Protein AF-A0A7K1TMC7-F1 (afdb_monomer_lite)

Sequence (128 aa):
MLSYFTDSDILDVPALGQYPAVVGMIIAIVVFVTTLIPAVRPQRPAYPASVLVALATALAHLAGVWLAALIGGAGVTAATAAAMQLMLGGSTVVIGLAALVAAWIGIALRRTRAQKPQWPWEDRAGDE

Structure (mmCIF, N/CA/C/O backbone):
data_AF-A0A7K1TMC7-F1
#
_entry.id   AF-A0A7K1TMC7-F1
#
loop_
_atom_site.group_PDB
_atom_site.id
_atom_site.type_symbol
_atom_site.label_atom_id
_atom_site.label_alt_id
_atom_site.label_comp_id
_atom_site.label_asym_id
_atom_site.label_entity_id
_atom_site.label_seq_id
_atom_site.pdbx_PDB_ins_code
_atom_site.Cartn_x
_atom_site.Cartn_y
_atom_site.Cartn_z
_atom_site.occupancy
_atom_site.B_iso_or_equiv
_atom_site.auth_seq_id
_atom_site.auth_comp_id
_atom_site.auth_asym_id
_atom_site.auth_atom_id
_atom_site.pdbx_PDB_model_num
ATOM 1 N N . MET A 1 1 ? 1.472 -24.772 -17.135 1.00 43.09 1 MET A N 1
ATOM 2 C CA . MET A 1 1 ? 1.616 -25.049 -18.584 1.00 43.09 1 MET A CA 1
ATOM 3 C C . MET A 1 1 ? 0.882 -24.062 -19.500 1.00 43.09 1 MET A C 1
ATOM 5 O O . MET A 1 1 ? 1.176 -24.058 -20.682 1.00 43.09 1 MET A O 1
ATOM 9 N N . LEU A 1 2 ? 0.029 -23.160 -18.993 1.00 50.47 2 LEU A N 1
ATOM 10 C CA . LEU A 1 2 ? -0.556 -22.071 -19.803 1.00 50.47 2 LEU A CA 1
ATOM 11 C C . LEU A 1 2 ? 0.395 -20.881 -20.062 1.00 50.47 2 LEU A C 1
ATOM 13 O O . LEU A 1 2 ? 0.133 -20.084 -20.947 1.00 50.47 2 LEU A O 1
ATOM 17 N N . SER A 1 3 ? 1.521 -20.795 -19.346 1.00 54.78 3 SER A N 1
ATOM 18 C CA . SER A 1 3 ? 2.545 -19.748 -19.527 1.00 54.78 3 SER A CA 1
ATOM 19 C C . SER A 1 3 ? 3.494 -19.986 -20.713 1.00 54.78 3 SER A C 1
ATOM 21 O O . SER A 1 3 ? 4.332 -19.138 -20.968 1.00 54.78 3 SER A O 1
ATOM 23 N N . TYR A 1 4 ? 3.425 -21.140 -21.391 1.00 51.69 4 TYR A N 1
ATOM 24 C CA . TYR A 1 4 ? 4.366 -21.492 -22.472 1.00 51.69 4 TYR A CA 1
ATOM 25 C C . TYR A 1 4 ? 3.784 -21.275 -23.879 1.00 51.69 4 TYR A C 1
ATOM 27 O O . TYR A 1 4 ? 4.524 -21.142 -24.841 1.00 51.69 4 TYR A O 1
ATOM 35 N N . PHE A 1 5 ? 2.455 -21.256 -24.008 1.00 47.88 5 PHE A N 1
ATOM 36 C CA . PHE A 1 5 ? 1.767 -21.038 -25.291 1.00 47.88 5 PHE A CA 1
ATOM 37 C C . PHE A 1 5 ? 1.295 -19.598 -25.481 1.00 47.88 5 PHE A C 1
ATOM 39 O O . PHE A 1 5 ? 1.016 -19.174 -26.598 1.00 47.88 5 PHE A O 1
ATOM 46 N N . THR A 1 6 ? 1.211 -18.860 -24.382 1.00 47.97 6 THR A N 1
ATOM 47 C CA . THR A 1 6 ? 0.919 -17.440 -24.370 1.00 47.97 6 THR A CA 1
ATOM 48 C C . THR A 1 6 ? 2.252 -16.755 -24.145 1.00 47.97 6 THR A C 1
ATOM 50 O O . THR A 1 6 ? 2.650 -16.548 -23.003 1.00 47.97 6 THR A O 1
ATOM 53 N N . ASP A 1 7 ? 2.954 -16.452 -25.233 1.00 45.50 7 ASP A N 1
ATOM 54 C CA . ASP A 1 7 ? 4.185 -15.646 -25.270 1.00 45.50 7 ASP A CA 1
ATOM 55 C C . ASP A 1 7 ? 3.876 -14.172 -24.916 1.00 45.50 7 ASP A C 1
ATOM 57 O O . ASP A 1 7 ? 4.326 -13.225 -25.547 1.00 45.50 7 ASP A O 1
ATOM 61 N N . SER A 1 8 ? 2.977 -13.972 -23.952 1.00 47.75 8 SER A N 1
ATOM 62 C CA . SER A 1 8 ? 2.618 -12.682 -23.394 1.00 47.75 8 SER A CA 1
ATOM 63 C C . SER A 1 8 ? 3.396 -12.567 -22.107 1.00 47.75 8 SER A C 1
ATOM 65 O O . SER A 1 8 ? 2.938 -12.952 -21.026 1.00 47.75 8 SER A O 1
ATOM 67 N N . ASP A 1 9 ? 4.610 -12.058 -22.259 1.00 45.62 9 ASP A N 1
ATOM 68 C CA . ASP A 1 9 ? 5.327 -11.472 -21.152 1.00 45.62 9 ASP A CA 1
ATOM 69 C C . ASP A 1 9 ? 4.378 -10.459 -20.501 1.00 45.62 9 ASP A C 1
ATOM 71 O O . ASP A 1 9 ? 3.834 -9.566 -21.152 1.00 45.62 9 ASP A O 1
ATOM 75 N N . ILE A 1 10 ? 4.135 -10.592 -19.197 1.00 52.31 10 ILE A N 1
ATOM 76 C CA . ILE A 1 10 ? 3.285 -9.641 -18.457 1.00 52.31 10 ILE A CA 1
ATOM 77 C C . ILE A 1 10 ? 3.904 -8.221 -18.450 1.00 52.31 10 ILE A C 1
ATOM 79 O O . ILE A 1 10 ? 3.289 -7.265 -17.978 1.00 52.31 10 ILE A O 1
ATOM 83 N N . LEU A 1 11 ? 5.119 -8.103 -18.997 1.00 44.00 11 LEU A N 1
ATOM 84 C CA . LEU A 1 11 ? 5.889 -6.902 -19.265 1.00 44.00 11 LEU A CA 1
ATOM 85 C C . LEU A 1 11 ? 6.297 -6.876 -20.747 1.00 44.00 11 LEU A C 1
ATOM 87 O O . LEU A 1 11 ? 7.466 -7.056 -21.075 1.00 44.00 11 LEU A O 1
ATOM 91 N N . ASP A 1 12 ? 5.353 -6.610 -21.647 1.00 45.50 12 ASP A N 1
ATOM 92 C CA . ASP A 1 12 ? 5.621 -6.423 -23.084 1.00 45.50 12 ASP A CA 1
ATOM 93 C C . ASP A 1 12 ? 6.253 -5.028 -23.348 1.00 45.50 12 ASP A C 1
ATOM 95 O O . ASP A 1 12 ? 5.788 -4.213 -24.146 1.00 45.50 12 ASP A O 1
ATOM 99 N N . VAL A 1 13 ? 7.287 -4.692 -22.564 1.00 51.47 13 VAL A N 1
ATOM 100 C CA . VAL A 1 13 ? 8.147 -3.509 -22.702 1.00 51.47 13 VAL A CA 1
ATOM 101 C C . VAL A 1 13 ? 9.601 -4.011 -22.709 1.00 51.47 13 VAL A C 1
ATOM 103 O O . VAL A 1 13 ? 10.154 -4.267 -21.635 1.00 51.47 13 VAL A O 1
ATOM 106 N N . PRO A 1 14 ? 10.241 -4.137 -23.891 1.00 49.66 14 PRO A N 1
ATOM 107 C CA . PRO A 1 14 ? 11.544 -4.791 -24.109 1.00 49.66 14 PRO A CA 1
ATOM 108 C C . PRO A 1 14 ? 12.795 -4.195 -23.422 1.00 49.66 14 PRO A C 1
ATOM 110 O O . PRO A 1 14 ? 13.895 -4.346 -23.946 1.00 49.66 14 PRO A O 1
ATOM 113 N N . ALA A 1 15 ? 12.692 -3.495 -22.287 1.00 50.12 15 ALA A N 1
ATOM 114 C CA . ALA A 1 15 ? 13.817 -2.713 -21.756 1.00 50.12 15 ALA A CA 1
ATOM 115 C C . ALA A 1 15 ? 14.038 -2.738 -20.231 1.00 50.12 15 ALA A C 1
ATOM 117 O O . ALA A 1 15 ? 14.987 -2.106 -19.776 1.00 50.12 15 ALA A O 1
ATOM 118 N N . LEU A 1 16 ? 13.215 -3.419 -19.418 1.00 48.78 16 LEU A N 1
ATOM 119 C CA . LEU A 1 16 ? 13.208 -3.158 -17.960 1.00 48.78 16 LEU A CA 1
ATOM 120 C C . LEU A 1 16 ? 13.377 -4.361 -17.018 1.00 48.78 16 LEU A C 1
ATOM 122 O O . LEU A 1 16 ? 13.741 -4.161 -15.858 1.00 48.78 16 LEU A O 1
ATOM 126 N N . GLY A 1 17 ? 13.186 -5.598 -17.482 1.00 63.00 17 GLY A N 1
ATOM 127 C CA . GLY A 1 17 ? 13.332 -6.796 -16.643 1.00 63.00 17 GLY A CA 1
ATOM 128 C C . GLY A 1 17 ? 12.427 -6.818 -15.394 1.00 63.00 17 GLY A C 1
ATOM 129 O O . GLY A 1 17 ? 11.534 -5.993 -15.216 1.00 63.00 17 GLY A 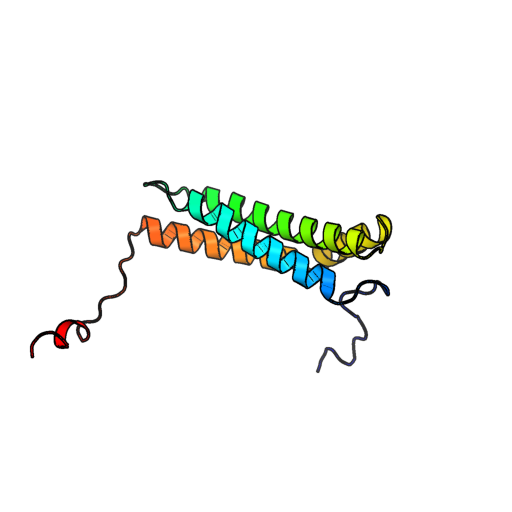O 1
ATOM 130 N N . GLN A 1 18 ? 12.663 -7.776 -14.492 1.00 69.56 18 GLN A N 1
ATOM 131 C CA . GLN A 1 18 ? 11.868 -7.985 -13.267 1.00 69.56 18 GLN A CA 1
ATOM 132 C C . GLN A 1 18 ? 12.147 -6.940 -12.161 1.00 69.56 18 GLN A C 1
ATOM 134 O O . GLN A 1 18 ? 11.425 -6.858 -11.165 1.00 69.56 18 GLN A O 1
ATOM 139 N N . TYR A 1 19 ? 13.199 -6.131 -12.320 1.00 77.81 19 TYR A N 1
ATOM 140 C CA . TYR A 1 19 ? 13.731 -5.253 -11.276 1.00 77.81 19 TYR A CA 1
ATOM 141 C C . TYR A 1 19 ? 12.732 -4.191 -10.769 1.00 77.81 19 TYR A C 1
ATOM 143 O O . TYR A 1 19 ? 12.545 -4.104 -9.550 1.00 77.81 19 TYR A O 1
ATOM 151 N N . PRO A 1 20 ? 12.018 -3.432 -11.629 1.00 77.38 20 PRO A N 1
ATOM 152 C CA . PRO A 1 20 ? 11.077 -2.413 -11.162 1.00 77.38 20 PRO A CA 1
ATOM 153 C C . PRO A 1 20 ? 9.930 -2.992 -10.334 1.00 77.38 20 PRO A C 1
ATOM 155 O O . PRO A 1 20 ? 9.504 -2.380 -9.356 1.00 77.38 20 PRO A O 1
ATOM 158 N N . ALA A 1 21 ? 9.465 -4.195 -10.684 1.00 77.06 21 ALA A N 1
ATOM 159 C CA . ALA A 1 21 ? 8.405 -4.882 -9.955 1.00 77.06 21 ALA A CA 1
ATOM 160 C C . ALA A 1 21 ? 8.847 -5.266 -8.532 1.00 77.06 21 ALA A C 1
ATOM 162 O O . ALA A 1 21 ? 8.106 -5.050 -7.573 1.00 77.06 21 ALA A O 1
ATOM 163 N N . VAL A 1 22 ? 10.074 -5.778 -8.373 1.00 84.00 22 VAL A N 1
ATOM 164 C CA . VAL A 1 22 ? 10.631 -6.126 -7.054 1.00 84.00 22 VAL A CA 1
ATOM 165 C C . VAL A 1 22 ? 10.776 -4.882 -6.178 1.00 84.00 22 VAL A C 1
ATOM 167 O O . VAL A 1 22 ? 10.359 -4.893 -5.019 1.00 84.00 22 VAL A O 1
ATOM 170 N N . VAL A 1 23 ? 11.314 -3.793 -6.732 1.00 87.00 23 VAL A N 1
ATOM 171 C CA . VAL A 1 23 ? 11.471 -2.526 -6.002 1.00 87.00 23 VAL A CA 1
ATOM 172 C C . VAL A 1 23 ? 10.111 -1.961 -5.587 1.00 87.00 23 VAL A C 1
ATOM 174 O O . VAL A 1 23 ? 9.930 -1.594 -4.425 1.00 87.00 23 VAL A O 1
ATOM 177 N N . GLY A 1 24 ? 9.129 -1.966 -6.493 1.00 84.50 24 GLY A N 1
ATOM 178 C CA . GLY A 1 24 ? 7.756 -1.564 -6.192 1.00 84.50 24 GLY A CA 1
ATOM 179 C C . GLY A 1 24 ? 7.129 -2.376 -5.060 1.00 84.50 24 GLY A C 1
ATOM 180 O O . GLY A 1 24 ? 6.514 -1.803 -4.160 1.00 84.50 24 GLY A O 1
ATOM 181 N N . MET A 1 25 ? 7.334 -3.696 -5.047 1.00 87.12 25 MET A N 1
ATOM 182 C CA . MET A 1 25 ? 6.834 -4.575 -3.987 1.00 87.12 25 MET A CA 1
ATOM 183 C C . MET A 1 25 ? 7.480 -4.271 -2.629 1.00 87.12 25 MET A C 1
ATOM 185 O O . MET A 1 25 ? 6.777 -4.162 -1.625 1.00 87.12 25 MET A O 1
ATOM 189 N N . ILE A 1 26 ? 8.802 -4.083 -2.579 1.00 92.88 26 ILE A N 1
ATOM 190 C CA . ILE A 1 26 ? 9.511 -3.733 -1.336 1.00 92.88 26 ILE A CA 1
ATOM 191 C C . ILE A 1 26 ? 8.975 -2.411 -0.772 1.00 92.88 26 ILE A C 1
ATOM 193 O O . ILE A 1 26 ? 8.661 -2.324 0.417 1.00 92.88 26 ILE A O 1
ATOM 197 N N . ILE A 1 27 ? 8.811 -1.400 -1.629 1.00 91.69 27 ILE A N 1
ATOM 198 C CA . ILE A 1 27 ? 8.260 -0.097 -1.241 1.00 91.69 27 ILE A CA 1
ATOM 199 C C . ILE A 1 27 ? 6.830 -0.251 -0.707 1.00 91.69 27 ILE A C 1
ATOM 201 O O . ILE A 1 27 ? 6.504 0.304 0.345 1.00 91.69 27 ILE A O 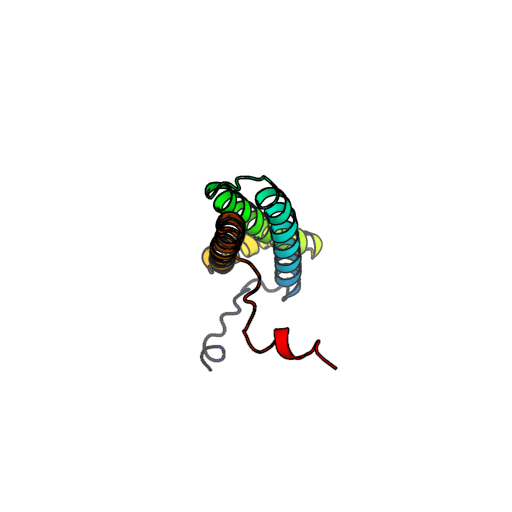1
ATOM 205 N N . ALA A 1 28 ? 5.992 -1.048 -1.374 1.00 89.62 28 ALA A N 1
ATOM 206 C CA . ALA A 1 28 ? 4.625 -1.315 -0.939 1.00 89.62 28 ALA A CA 1
ATOM 207 C C . ALA A 1 28 ? 4.576 -1.958 0.457 1.00 89.62 28 ALA A C 1
ATOM 209 O O . ALA A 1 28 ? 3.788 -1.526 1.300 1.00 89.62 28 ALA A O 1
ATOM 210 N N . ILE A 1 29 ? 5.447 -2.936 0.733 1.00 92.25 29 ILE A N 1
ATOM 211 C CA . ILE A 1 29 ? 5.549 -3.599 2.043 1.00 92.25 29 ILE A CA 1
ATOM 212 C C . ILE A 1 29 ? 5.939 -2.594 3.130 1.00 92.25 29 ILE A C 1
ATOM 214 O O . ILE A 1 29 ? 5.302 -2.539 4.183 1.00 92.25 29 ILE A O 1
ATOM 218 N N . VAL A 1 30 ? 6.960 -1.771 2.879 1.00 95.50 30 VAL A N 1
ATOM 219 C CA . VAL A 1 30 ? 7.418 -0.764 3.846 1.00 95.50 30 VAL A CA 1
ATOM 220 C C . VAL A 1 30 ? 6.306 0.239 4.151 1.00 95.50 30 VAL A C 1
ATOM 222 O O . VAL A 1 30 ? 6.040 0.529 5.320 1.00 95.50 30 VAL A O 1
ATOM 225 N N . VAL A 1 31 ? 5.606 0.734 3.127 1.00 94.44 31 VAL A N 1
ATOM 226 C CA . VAL A 1 31 ? 4.479 1.661 3.310 1.00 94.44 31 VAL A CA 1
ATOM 227 C C . VAL A 1 31 ? 3.313 0.990 4.034 1.00 94.44 31 VAL A C 1
ATOM 229 O O . VAL A 1 31 ? 2.737 1.589 4.940 1.00 94.44 31 VAL A O 1
ATOM 232 N N . PHE A 1 32 ? 2.993 -0.266 3.721 1.00 91.31 32 PHE A N 1
ATOM 233 C CA . PHE A 1 32 ? 1.966 -1.023 4.439 1.00 91.31 32 PHE A CA 1
ATOM 234 C C . PHE A 1 32 ? 2.272 -1.115 5.939 1.00 91.31 32 PHE A C 1
ATOM 236 O O . PHE A 1 32 ? 1.439 -0.758 6.769 1.00 91.31 32 PHE A O 1
ATOM 243 N N . VAL A 1 33 ? 3.486 -1.532 6.305 1.00 93.69 33 VAL A N 1
ATOM 244 C CA . VAL A 1 33 ? 3.889 -1.674 7.712 1.00 93.69 33 VAL A CA 1
ATOM 245 C C . VAL A 1 33 ? 3.868 -0.322 8.427 1.00 93.69 33 VAL A C 1
ATOM 247 O O . VAL A 1 33 ? 3.278 -0.189 9.501 1.00 93.69 33 VAL A O 1
ATOM 250 N N . THR A 1 34 ? 4.479 0.701 7.829 1.00 93.69 34 THR A N 1
ATOM 251 C CA . THR A 1 34 ? 4.595 2.034 8.442 1.00 93.69 34 THR A CA 1
ATOM 252 C C . THR A 1 34 ? 3.257 2.753 8.592 1.00 93.69 34 THR A C 1
ATOM 254 O O . THR A 1 34 ? 3.103 3.524 9.537 1.00 93.69 34 THR A O 1
ATOM 257 N N . THR A 1 35 ? 2.275 2.482 7.729 1.00 89.94 35 THR A N 1
ATOM 258 C CA . THR A 1 35 ? 0.916 3.040 7.843 1.00 89.94 35 THR A CA 1
ATOM 259 C C . THR A 1 35 ? 0.017 2.215 8.763 1.00 89.94 35 THR A C 1
ATOM 261 O O . THR A 1 35 ? -0.785 2.783 9.509 1.00 89.94 35 THR A O 1
ATOM 264 N N . LEU A 1 36 ? 0.176 0.888 8.791 1.00 89.94 36 LEU A N 1
ATOM 265 C CA . LEU A 1 36 ? -0.618 0.014 9.650 1.00 89.94 36 LEU A CA 1
ATOM 266 C C . LEU A 1 36 ? -0.275 0.198 11.131 1.00 89.94 36 LEU A C 1
ATOM 268 O O . LEU A 1 36 ? -1.189 0.300 11.946 1.00 89.94 36 LEU A O 1
ATOM 272 N N . ILE A 1 37 ? 1.014 0.284 11.488 1.00 89.81 37 ILE A N 1
ATOM 273 C CA . ILE A 1 37 ? 1.474 0.453 12.879 1.00 89.81 37 ILE A CA 1
ATOM 274 C C . ILE A 1 37 ? 0.732 1.592 13.609 1.00 89.81 37 ILE A C 1
ATOM 276 O O . ILE A 1 37 ? 0.151 1.332 14.664 1.00 89.81 37 ILE A O 1
ATOM 280 N N . PRO A 1 38 ? 0.710 2.843 13.110 1.00 89.56 38 PRO A N 1
ATOM 281 C CA . PRO A 1 38 ? -0.023 3.923 13.759 1.00 89.56 38 PRO A CA 1
ATOM 282 C C . PRO A 1 38 ? -1.542 3.736 13.675 1.00 89.56 38 PRO A C 1
ATOM 284 O O . PRO A 1 38 ? -2.224 4.102 14.626 1.00 89.56 38 PRO A O 1
ATOM 287 N N . ALA A 1 39 ? -2.088 3.120 12.619 1.00 86.06 39 ALA A N 1
ATOM 288 C CA . ALA A 1 39 ? -3.524 2.837 12.523 1.00 86.06 39 ALA A CA 1
ATOM 289 C C . ALA A 1 39 ? -4.005 1.870 13.622 1.00 86.06 39 ALA A C 1
ATOM 291 O O . ALA A 1 39 ? -5.115 2.004 14.145 1.00 86.06 39 ALA A O 1
ATOM 292 N N . VAL A 1 40 ? -3.143 0.935 14.031 1.00 89.06 40 VAL A N 1
ATOM 293 C CA . VAL A 1 40 ? -3.397 -0.032 15.104 1.00 89.06 40 VAL A CA 1
ATOM 294 C C . VAL A 1 40 ? -2.723 0.350 16.424 1.00 89.06 40 VAL A C 1
ATOM 296 O O . VAL A 1 40 ? -2.501 -0.529 17.240 1.00 89.06 40 VAL A O 1
ATOM 299 N N . ARG A 1 41 ? -2.415 1.624 16.704 1.00 87.19 41 ARG A N 1
ATOM 300 C CA . ARG A 1 41 ? -1.931 2.092 18.031 1.00 87.19 41 ARG A CA 1
ATOM 301 C C . ARG A 1 41 ? -2.976 2.791 18.929 1.00 87.19 41 ARG A C 1
ATOM 303 O O . ARG A 1 41 ? -2.875 2.642 20.147 1.00 87.19 41 ARG A O 1
ATOM 310 N N . PRO A 1 42 ? -4.019 3.479 18.430 1.00 84.94 42 PRO A N 1
ATOM 311 C CA . PRO A 1 42 ? -5.039 4.123 19.273 1.00 84.94 42 PRO A CA 1
ATOM 312 C C . PRO A 1 42 ? -5.909 3.137 20.061 1.00 84.94 42 PRO A C 1
ATOM 314 O O . PRO A 1 42 ? -6.245 2.085 19.540 1.00 84.94 42 PRO A O 1
ATOM 317 N N . GLN A 1 43 ? -6.364 3.462 21.275 1.00 73.75 43 GLN A N 1
ATOM 318 C CA . GLN A 1 43 ? -7.197 2.545 22.089 1.00 73.75 43 GLN A CA 1
ATOM 319 C C . GLN A 1 43 ? -8.492 2.075 21.391 1.00 73.75 43 GLN A C 1
ATOM 321 O O . GLN A 1 43 ? -9.009 1.001 21.695 1.00 73.75 43 GLN A O 1
ATOM 326 N N . ARG A 1 44 ? -9.009 2.867 20.444 1.00 72.75 44 ARG A N 1
ATOM 327 C CA . ARG A 1 44 ? -10.153 2.531 19.589 1.00 72.75 44 ARG A CA 1
ATOM 328 C C . ARG A 1 44 ? -9.745 2.679 18.118 1.00 72.75 44 ARG A C 1
ATOM 330 O O . ARG A 1 44 ? -9.949 3.751 17.553 1.00 72.75 44 ARG A O 1
ATOM 337 N N . PRO A 1 45 ? -9.132 1.654 17.502 1.00 77.38 45 PRO A N 1
ATOM 338 C CA . PRO A 1 45 ? -8.759 1.722 16.094 1.00 77.38 45 PRO A CA 1
ATOM 339 C C . PRO A 1 45 ? -10.021 1.779 15.219 1.00 77.38 45 PRO A C 1
ATOM 341 O O . PRO A 1 45 ? -11.003 1.075 15.471 1.00 77.38 45 PRO A O 1
ATOM 344 N N . ALA A 1 46 ? -10.009 2.657 14.217 1.00 83.50 46 ALA A N 1
ATOM 345 C CA . ALA A 1 46 ? -11.153 2.909 13.349 1.00 83.50 46 ALA A CA 1
ATOM 346 C C . ALA A 1 46 ? -11.078 2.019 12.100 1.00 83.50 46 ALA A C 1
ATOM 348 O O . ALA A 1 46 ? -10.075 2.044 11.392 1.00 83.50 46 ALA A O 1
ATOM 349 N N . TYR A 1 47 ? -12.143 1.272 11.784 1.00 81.19 47 TYR A N 1
ATOM 350 C CA . TYR A 1 47 ? -12.197 0.444 10.568 1.00 81.19 47 TYR A CA 1
ATOM 351 C C . TYR A 1 47 ? -11.907 1.200 9.259 1.00 81.19 47 TYR A C 1
ATOM 353 O O . TYR A 1 47 ? -11.200 0.632 8.425 1.00 81.19 47 TYR A O 1
ATOM 361 N N . PRO A 1 48 ? -12.337 2.467 9.074 1.00 88.19 48 PRO A N 1
ATOM 362 C CA . PRO A 1 48 ? -11.997 3.235 7.876 1.00 88.19 48 PRO A CA 1
ATOM 363 C C . PRO A 1 48 ? -10.488 3.413 7.653 1.00 88.19 48 PRO A C 1
ATOM 365 O O . PRO A 1 48 ? -10.064 3.614 6.520 1.00 88.19 48 PRO A O 1
ATOM 368 N N . ALA A 1 49 ? -9.657 3.284 8.695 1.00 85.38 49 ALA A N 1
ATOM 369 C CA . ALA A 1 49 ? -8.205 3.368 8.552 1.00 85.38 49 ALA A CA 1
ATOM 370 C C . ALA A 1 49 ? -7.629 2.245 7.667 1.00 85.38 49 ALA A C 1
ATOM 372 O O . ALA A 1 49 ? -6.605 2.455 7.027 1.00 85.38 49 ALA A O 1
ATOM 373 N N . SER A 1 50 ? -8.301 1.089 7.567 1.00 85.81 50 SER A N 1
ATOM 374 C CA . SER A 1 50 ? -7.897 0.010 6.649 1.00 85.81 50 SER A CA 1
ATOM 375 C C . SER A 1 50 ? -7.930 0.443 5.179 1.00 85.81 50 SER A C 1
ATOM 377 O O . SER A 1 50 ? -7.049 0.060 4.414 1.00 85.81 50 SER A O 1
ATOM 379 N N . VAL A 1 51 ? -8.885 1.301 4.802 1.00 89.31 51 VAL A N 1
ATOM 380 C CA . VAL A 1 51 ? -8.995 1.856 3.445 1.00 89.31 51 VAL A CA 1
ATOM 381 C C . VAL A 1 51 ? -7.828 2.794 3.156 1.00 89.31 51 VAL A C 1
ATOM 383 O O . VAL A 1 51 ? -7.240 2.722 2.081 1.00 89.31 51 VAL A O 1
ATOM 386 N N . LEU A 1 52 ? -7.448 3.631 4.127 1.00 89.38 52 LEU A N 1
ATOM 387 C CA . LEU A 1 52 ? -6.291 4.519 3.996 1.00 89.38 52 LEU A CA 1
ATOM 388 C C . LEU A 1 52 ? -4.989 3.718 3.833 1.00 89.38 52 LEU A C 1
ATOM 390 O O . LEU A 1 52 ? -4.183 4.048 2.970 1.00 89.38 52 LEU A O 1
ATOM 394 N N . VAL A 1 53 ? -4.804 2.658 4.629 1.00 89.62 53 VAL A N 1
ATOM 395 C CA . VAL A 1 53 ? -3.640 1.758 4.530 1.00 89.62 53 VAL A CA 1
ATOM 396 C C . VAL A 1 53 ? -3.596 1.095 3.153 1.00 89.62 53 VAL A C 1
ATOM 398 O O . VAL A 1 53 ? -2.576 1.169 2.476 1.00 89.62 53 VAL A O 1
ATOM 401 N N . ALA A 1 54 ? -4.712 0.522 2.694 1.00 89.12 54 ALA A N 1
ATOM 402 C CA . ALA A 1 54 ? -4.800 -0.113 1.381 1.00 89.12 54 ALA A CA 1
ATOM 403 C C . ALA A 1 54 ? -4.480 0.859 0.236 1.00 89.12 54 ALA A C 1
ATOM 405 O O . ALA A 1 54 ? -3.704 0.530 -0.663 1.00 89.12 54 ALA A O 1
ATOM 406 N N . LEU A 1 55 ? -5.041 2.071 0.293 1.00 90.19 55 LEU A N 1
ATOM 407 C CA . LEU A 1 55 ? -4.806 3.110 -0.702 1.00 90.19 55 LEU A CA 1
ATOM 408 C C . LEU A 1 55 ? -3.341 3.556 -0.709 1.00 90.19 55 LEU A C 1
ATOM 410 O O . LEU A 1 55 ? -2.735 3.640 -1.774 1.00 90.19 55 LEU A O 1
ATOM 414 N N . ALA A 1 56 ? -2.753 3.790 0.466 1.00 91.00 56 ALA A N 1
ATOM 415 C CA . ALA A 1 56 ? -1.349 4.164 0.592 1.00 91.00 56 ALA A CA 1
ATOM 416 C C . ALA A 1 56 ? -0.421 3.074 0.034 1.00 91.00 56 ALA A C 1
ATOM 418 O O . ALA A 1 56 ? 0.500 3.383 -0.717 1.00 91.00 56 ALA A O 1
ATOM 419 N N . THR A 1 57 ? -0.689 1.801 0.338 1.00 90.38 57 THR A N 1
ATOM 420 C CA . THR A 1 57 ? 0.082 0.661 -0.178 1.00 90.38 57 THR A CA 1
ATOM 421 C C . THR A 1 57 ? -0.025 0.529 -1.696 1.00 90.38 57 THR A C 1
ATOM 423 O O . THR A 1 57 ? 0.995 0.356 -2.361 1.00 90.38 57 THR A O 1
ATOM 426 N N . ALA A 1 58 ? -1.228 0.653 -2.265 1.00 86.62 58 ALA A N 1
ATOM 427 C CA . ALA A 1 58 ? -1.428 0.574 -3.712 1.00 86.62 58 ALA A CA 1
ATOM 428 C C . ALA A 1 58 ? -0.732 1.729 -4.454 1.00 86.62 58 ALA A C 1
ATOM 430 O O . ALA A 1 58 ? -0.054 1.506 -5.458 1.00 86.62 58 ALA A O 1
ATOM 431 N N . LEU A 1 59 ? -0.840 2.957 -3.933 1.00 89.00 59 LEU A N 1
ATOM 432 C CA . LEU A 1 59 ? -0.158 4.126 -4.495 1.00 89.00 59 LEU A CA 1
ATOM 433 C C . LEU A 1 59 ? 1.364 4.003 -4.390 1.00 89.00 59 LEU A C 1
ATOM 435 O O . LEU A 1 59 ? 2.070 4.326 -5.341 1.00 89.00 59 LEU A O 1
ATOM 439 N N . ALA A 1 60 ? 1.873 3.498 -3.267 1.00 90.81 60 ALA A N 1
ATOM 440 C CA . ALA A 1 60 ? 3.298 3.271 -3.068 1.00 90.81 60 ALA A CA 1
ATOM 441 C C . ALA A 1 60 ? 3.858 2.202 -4.012 1.00 90.81 60 ALA A C 1
ATOM 443 O O . ALA A 1 60 ? 4.959 2.369 -4.529 1.00 90.81 60 ALA A O 1
ATOM 444 N N . HIS A 1 61 ? 3.091 1.142 -4.279 1.00 85.88 61 HIS A N 1
ATOM 445 C CA . HIS A 1 61 ? 3.455 0.132 -5.268 1.00 85.88 61 HIS A CA 1
ATOM 446 C C . HIS A 1 61 ? 3.621 0.759 -6.659 1.00 85.88 61 HIS A C 1
ATOM 448 O O . HIS A 1 61 ? 4.680 0.635 -7.270 1.00 85.88 61 HIS A O 1
ATOM 454 N N . LEU A 1 62 ? 2.610 1.503 -7.125 1.00 84.69 62 LEU A N 1
ATOM 455 C CA . LEU A 1 62 ? 2.645 2.177 -8.428 1.00 84.69 62 LEU A CA 1
ATOM 456 C C . LEU A 1 62 ? 3.791 3.187 -8.525 1.00 84.69 62 LEU A C 1
ATOM 458 O O . LEU A 1 62 ? 4.549 3.167 -9.494 1.00 84.69 62 LEU A O 1
ATOM 462 N N . ALA A 1 63 ? 3.942 4.042 -7.512 1.00 85.44 63 ALA A N 1
ATOM 463 C CA . ALA A 1 63 ? 5.005 5.039 -7.464 1.00 85.44 63 ALA A CA 1
ATOM 464 C C . ALA A 1 63 ? 6.393 4.385 -7.428 1.00 85.44 63 ALA A C 1
ATOM 466 O O . ALA A 1 63 ? 7.308 4.857 -8.097 1.00 85.44 63 ALA A O 1
ATOM 467 N N . GLY A 1 64 ? 6.542 3.280 -6.694 1.00 84.94 64 GLY A N 1
ATOM 468 C CA . GLY A 1 64 ? 7.786 2.525 -6.600 1.00 84.94 64 GLY A CA 1
ATOM 469 C C . GLY A 1 64 ? 8.192 1.890 -7.926 1.00 84.94 64 GLY A C 1
ATOM 470 O O . GLY A 1 64 ? 9.341 2.034 -8.336 1.00 84.94 64 GLY A O 1
ATOM 471 N N . VAL A 1 65 ? 7.248 1.260 -8.634 1.00 82.50 65 VAL A N 1
ATOM 472 C CA . VAL A 1 65 ? 7.502 0.706 -9.975 1.00 82.50 65 VAL A CA 1
ATOM 473 C C . VAL A 1 65 ? 7.854 1.815 -10.964 1.00 82.50 65 VAL A C 1
ATOM 475 O O . VAL A 1 65 ? 8.836 1.695 -11.694 1.00 82.50 65 VAL A O 1
ATOM 478 N N . TRP A 1 66 ? 7.088 2.909 -10.969 1.00 81.88 66 TRP A N 1
ATOM 479 C CA . TRP A 1 66 ? 7.322 4.041 -11.865 1.00 81.88 66 TRP A CA 1
ATOM 480 C C . TRP A 1 66 ? 8.702 4.669 -11.636 1.00 81.88 66 TRP A C 1
ATOM 482 O O . TRP A 1 66 ? 9.461 4.864 -12.584 1.00 81.88 66 TRP A O 1
ATOM 492 N N . LEU A 1 67 ? 9.069 4.915 -10.376 1.00 82.94 67 LEU A N 1
ATOM 493 C CA . LEU A 1 67 ? 10.360 5.497 -10.021 1.00 82.94 67 LEU A CA 1
ATOM 494 C C . LEU A 1 67 ? 11.521 4.546 -10.339 1.00 82.94 67 LEU A C 1
ATOM 496 O O . LEU A 1 67 ? 12.526 4.979 -10.896 1.00 82.94 67 LEU A O 1
ATOM 500 N N . ALA A 1 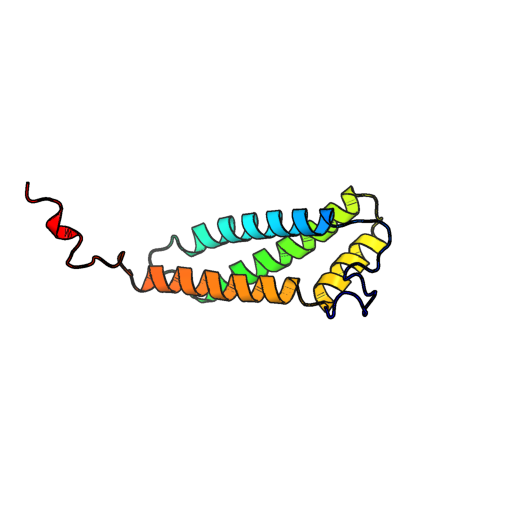68 ? 11.378 3.251 -10.048 1.00 82.56 68 ALA A N 1
ATOM 501 C CA . ALA A 1 68 ? 12.390 2.252 -10.380 1.00 82.56 68 ALA A CA 1
ATOM 502 C C . ALA A 1 68 ? 12.599 2.127 -11.896 1.00 82.56 68 ALA A C 1
ATOM 504 O O . ALA A 1 68 ? 13.734 1.992 -12.348 1.00 82.56 68 ALA A O 1
ATOM 505 N N . ALA A 1 69 ? 11.528 2.238 -12.689 1.00 79.00 69 ALA A N 1
ATOM 506 C CA . ALA A 1 69 ? 11.616 2.238 -14.144 1.00 79.00 69 ALA A CA 1
ATOM 507 C C . ALA A 1 69 ? 12.310 3.493 -14.700 1.00 79.00 69 ALA A C 1
ATOM 509 O O . ALA A 1 69 ? 13.112 3.395 -15.630 1.00 79.00 69 ALA A O 1
ATOM 510 N N . LEU A 1 70 ? 12.051 4.666 -14.109 1.00 80.88 70 LEU A N 1
ATOM 511 C CA . LEU A 1 70 ? 12.754 5.904 -14.458 1.00 80.88 70 LEU A CA 1
ATOM 512 C C . LEU A 1 70 ? 14.247 5.829 -14.136 1.00 80.88 70 LEU A C 1
ATOM 514 O O . LEU A 1 70 ? 15.068 6.186 -14.978 1.00 80.88 70 LEU A O 1
ATOM 518 N N . ILE A 1 71 ? 14.597 5.340 -12.943 1.00 82.38 71 ILE A N 1
ATOM 519 C CA . ILE A 1 71 ? 15.992 5.144 -12.521 1.00 82.38 71 ILE A CA 1
ATOM 520 C C . ILE A 1 71 ? 16.687 4.117 -13.427 1.00 82.38 71 ILE A C 1
ATOM 522 O O . ILE A 1 71 ? 17.858 4.283 -13.754 1.00 82.38 71 ILE A O 1
ATOM 526 N N . GLY A 1 72 ? 15.953 3.100 -13.887 1.00 78.50 72 GLY A N 1
ATOM 527 C CA . GLY A 1 72 ? 16.418 2.114 -14.865 1.00 78.50 72 GLY A CA 1
ATOM 528 C C . GLY A 1 72 ? 16.626 2.655 -16.286 1.00 78.50 72 GLY A C 1
ATOM 529 O O . GLY A 1 72 ? 17.055 1.899 -17.151 1.00 78.50 72 GLY A O 1
ATOM 530 N N . GLY A 1 73 ? 16.341 3.937 -16.550 1.00 77.06 73 GLY A N 1
ATOM 531 C CA . GLY A 1 73 ? 16.630 4.589 -17.832 1.00 77.06 73 GLY A CA 1
ATOM 532 C C . GLY A 1 73 ? 15.567 4.401 -18.918 1.00 77.06 73 GLY A C 1
ATOM 533 O O . GLY A 1 73 ? 15.793 4.794 -20.058 1.00 77.06 73 GLY A O 1
ATOM 534 N N . ALA A 1 74 ? 14.391 3.861 -18.588 1.00 64.88 74 ALA A N 1
ATOM 535 C CA . ALA A 1 74 ? 13.339 3.568 -19.566 1.00 64.88 74 ALA A CA 1
ATOM 536 C C . ALA A 1 74 ? 12.707 4.807 -20.230 1.00 64.88 74 ALA A C 1
ATOM 538 O O . ALA A 1 74 ? 12.025 4.698 -21.247 1.00 64.88 74 ALA A O 1
ATOM 539 N N . GLY A 1 75 ? 12.917 5.995 -19.658 1.00 73.25 75 GLY A N 1
ATOM 540 C CA . GLY A 1 75 ? 12.237 7.221 -20.066 1.00 73.25 75 GLY A CA 1
ATOM 541 C C . GLY A 1 75 ? 10.799 7.309 -19.535 1.00 73.25 75 GLY A C 1
ATOM 542 O O . GLY A 1 75 ? 10.171 6.316 -19.164 1.00 73.25 75 GLY A O 1
ATOM 543 N N . VAL A 1 76 ? 10.263 8.533 -19.472 1.00 76.25 76 VAL A N 1
ATOM 544 C CA . VAL A 1 76 ? 8.966 8.834 -18.827 1.00 76.25 76 VAL A CA 1
ATOM 545 C C . VAL A 1 76 ? 7.791 8.126 -19.508 1.00 76.25 76 VAL A C 1
ATOM 547 O O . VAL A 1 76 ? 6.865 7.674 -18.834 1.00 76.25 76 VAL A O 1
ATOM 550 N N . THR A 1 77 ? 7.832 7.982 -20.832 1.00 76.44 77 THR A N 1
ATOM 551 C CA . THR A 1 77 ? 6.791 7.306 -21.618 1.00 76.44 77 THR A CA 1
ATOM 552 C C . THR A 1 77 ? 6.721 5.812 -21.310 1.00 76.44 77 THR A C 1
ATOM 554 O O . THR A 1 77 ? 5.639 5.313 -21.002 1.00 76.44 77 THR A O 1
ATOM 557 N N . ALA A 1 78 ? 7.856 5.107 -21.301 1.00 70.12 78 ALA A N 1
ATOM 558 C CA . ALA A 1 78 ? 7.891 3.677 -20.996 1.00 70.12 78 ALA A CA 1
ATOM 559 C C . ALA A 1 78 ? 7.596 3.387 -19.514 1.00 70.12 78 ALA A C 1
ATOM 561 O O . ALA A 1 78 ? 6.869 2.444 -19.213 1.00 70.12 78 ALA A O 1
ATOM 562 N N . ALA A 1 79 ? 8.072 4.227 -18.586 1.00 70.31 79 ALA A N 1
ATOM 563 C CA . ALA A 1 79 ? 7.748 4.097 -17.162 1.00 70.31 79 ALA A CA 1
ATOM 564 C C . ALA A 1 79 ? 6.241 4.261 -16.894 1.00 70.31 79 ALA A C 1
ATOM 566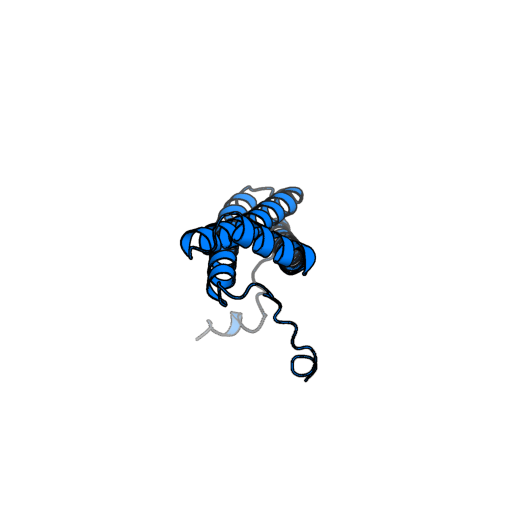 O O . ALA A 1 79 ? 5.653 3.529 -16.097 1.00 70.31 79 ALA A O 1
ATOM 567 N N . THR A 1 80 ? 5.595 5.197 -17.594 1.00 74.19 80 THR A N 1
ATOM 568 C CA . THR A 1 80 ? 4.144 5.407 -17.493 1.00 74.19 80 THR A CA 1
ATOM 569 C C . THR A 1 80 ? 3.368 4.249 -18.126 1.00 74.19 80 THR A C 1
ATOM 571 O O . THR A 1 80 ? 2.392 3.784 -17.540 1.00 74.19 80 THR A O 1
ATOM 574 N N . ALA A 1 81 ? 3.821 3.729 -19.272 1.00 74.31 81 ALA A N 1
ATOM 575 C CA . ALA A 1 81 ? 3.228 2.550 -19.904 1.00 74.31 81 ALA A CA 1
ATOM 576 C C . ALA A 1 81 ? 3.316 1.308 -19.000 1.00 74.31 81 ALA A C 1
ATOM 578 O O . ALA A 1 81 ? 2.316 0.617 -18.820 1.00 74.31 81 ALA A O 1
ATOM 579 N N . ALA A 1 82 ? 4.464 1.077 -18.354 1.00 66.31 82 ALA A N 1
ATOM 580 C CA . ALA A 1 82 ? 4.642 -0.007 -17.389 1.00 66.31 82 ALA A CA 1
ATOM 581 C C . ALA A 1 82 ? 3.709 0.143 -16.173 1.00 66.31 82 ALA A C 1
ATOM 583 O O . ALA A 1 82 ? 3.063 -0.818 -15.756 1.00 66.31 82 ALA A O 1
ATOM 584 N N . ALA A 1 83 ? 3.569 1.360 -15.636 1.00 68.50 83 ALA A N 1
ATOM 585 C CA . ALA A 1 83 ? 2.630 1.630 -14.547 1.00 68.50 83 ALA A CA 1
ATOM 586 C C . ALA A 1 83 ? 1.168 1.365 -14.961 1.00 68.50 83 ALA A C 1
ATOM 588 O O . ALA A 1 83 ? 0.408 0.771 -14.194 1.00 68.50 83 ALA A O 1
ATOM 589 N N . MET A 1 84 ? 0.775 1.749 -16.183 1.00 68.19 84 MET A N 1
ATOM 590 C CA . MET A 1 84 ? -0.563 1.464 -16.716 1.00 68.19 84 MET A CA 1
ATOM 591 C C . MET A 1 84 ? -0.793 -0.030 -16.955 1.00 68.19 84 MET A C 1
ATOM 593 O O . MET A 1 84 ? -1.864 -0.526 -16.617 1.00 68.19 84 MET A O 1
ATOM 597 N N . GLN A 1 85 ? 0.195 -0.761 -17.477 1.00 69.88 85 GLN A N 1
ATOM 598 C CA . GLN A 1 85 ? 0.102 -2.212 -17.657 1.00 69.88 85 GLN A CA 1
ATOM 599 C C . GLN A 1 85 ? -0.096 -2.933 -16.321 1.00 69.88 85 GLN A C 1
ATOM 601 O O . GLN A 1 85 ? -0.944 -3.810 -16.233 1.00 69.88 85 GLN A O 1
ATOM 606 N N . LEU A 1 86 ? 0.598 -2.530 -15.253 1.00 63.38 86 LEU A N 1
ATOM 607 C CA . LEU A 1 86 ? 0.379 -3.102 -13.918 1.00 63.38 86 LEU A CA 1
ATOM 608 C C . LEU A 1 86 ? -0.994 -2.757 -13.331 1.00 63.38 86 LEU A C 1
ATOM 610 O O . LEU A 1 86 ? -1.567 -3.547 -12.576 1.00 63.38 86 LEU A O 1
ATOM 614 N N . MET A 1 87 ? -1.510 -1.569 -13.644 1.00 66.94 87 MET A N 1
ATOM 615 C CA . MET A 1 87 ? -2.853 -1.167 -13.238 1.00 66.94 87 MET A CA 1
ATOM 616 C C . MET A 1 87 ? -3.915 -2.006 -13.968 1.00 66.94 87 MET A C 1
ATOM 618 O O . MET A 1 87 ? -4.819 -2.539 -13.328 1.00 66.94 87 MET A O 1
ATOM 622 N N . LEU A 1 88 ? -3.780 -2.172 -15.288 1.00 68.75 88 LEU A N 1
ATOM 623 C CA . LEU A 1 88 ? -4.718 -2.914 -16.140 1.00 68.75 88 LEU A CA 1
ATOM 624 C C . LEU A 1 88 ? -4.585 -4.438 -15.991 1.00 68.75 88 LEU A C 1
ATOM 626 O O . LEU A 1 88 ? -5.579 -5.150 -16.071 1.00 68.75 88 LEU A O 1
ATOM 630 N N . GLY A 1 89 ? -3.379 -4.933 -15.708 1.00 66.31 89 GLY A N 1
ATOM 631 C CA . GLY A 1 89 ? -3.081 -6.340 -15.431 1.00 66.31 89 GLY A CA 1
ATOM 632 C C . GLY A 1 89 ? -3.530 -6.807 -14.043 1.00 66.31 89 GLY A C 1
ATOM 633 O O . GLY A 1 89 ? -3.395 -7.982 -13.711 1.00 66.31 89 GLY A O 1
ATOM 634 N N . GLY A 1 90 ? -4.063 -5.905 -13.211 1.00 72.12 90 GLY A N 1
ATOM 635 C CA . GLY A 1 90 ? -4.741 -6.243 -11.959 1.00 72.12 90 GLY A CA 1
ATOM 636 C C . GLY A 1 90 ? -3.832 -6.551 -10.765 1.00 72.12 90 GLY A C 1
ATOM 637 O O . GLY A 1 90 ? -4.334 -6.679 -9.650 1.00 72.12 90 GLY A O 1
ATOM 638 N N . SER A 1 91 ? -2.508 -6.609 -10.928 1.00 74.62 91 SER A N 1
ATOM 639 C CA . SER A 1 91 ? -1.579 -6.920 -9.827 1.00 74.62 91 SER A CA 1
ATOM 640 C C . SER A 1 91 ? -1.642 -5.884 -8.699 1.00 74.62 91 SER A C 1
ATOM 642 O O . SER A 1 91 ? -1.729 -6.242 -7.525 1.00 74.62 91 SER A O 1
ATOM 644 N N . THR A 1 92 ? -1.706 -4.596 -9.044 1.00 75.75 92 THR A N 1
ATOM 645 C CA . THR A 1 92 ? -1.874 -3.515 -8.058 1.00 75.75 92 THR A CA 1
ATOM 646 C C . THR A 1 92 ? -3.224 -3.606 -7.342 1.00 75.75 92 THR A C 1
ATOM 648 O O . THR A 1 92 ? -3.305 -3.350 -6.141 1.00 75.75 92 THR A O 1
ATOM 651 N N . VAL A 1 93 ? -4.280 -4.018 -8.052 1.00 80.75 93 VAL A N 1
ATOM 652 C CA . VAL A 1 93 ? -5.616 -4.212 -7.467 1.00 80.75 93 VAL A CA 1
ATOM 653 C C . VAL A 1 93 ? -5.584 -5.339 -6.435 1.00 80.75 93 VAL A C 1
ATOM 655 O O . VAL A 1 93 ? -6.079 -5.161 -5.324 1.00 80.75 93 VAL A O 1
ATOM 658 N N . VAL A 1 94 ? -4.944 -6.467 -6.759 1.00 85.50 94 VAL A N 1
ATOM 659 C CA . VAL A 1 94 ? -4.772 -7.595 -5.830 1.00 85.50 94 VAL A CA 1
ATOM 660 C C . VAL A 1 94 ? -3.991 -7.169 -4.587 1.00 85.50 94 VAL A C 1
ATOM 662 O O . VAL A 1 94 ? -4.420 -7.471 -3.475 1.00 85.50 94 VAL A O 1
ATOM 665 N N . ILE A 1 95 ? -2.893 -6.422 -4.748 1.00 85.50 95 ILE A N 1
ATOM 666 C CA . ILE A 1 95 ? -2.105 -5.895 -3.621 1.00 85.50 95 ILE A CA 1
ATOM 667 C C . ILE A 1 95 ? -2.958 -4.971 -2.745 1.00 85.50 95 ILE A C 1
ATOM 669 O O . ILE A 1 95 ? -2.947 -5.106 -1.522 1.00 85.50 95 ILE A O 1
ATOM 673 N N . GLY A 1 96 ? -3.737 -4.071 -3.350 1.00 82.06 96 GLY A N 1
ATOM 674 C CA . GLY A 1 96 ? -4.642 -3.179 -2.626 1.00 82.06 96 GLY A CA 1
ATOM 675 C C . GLY A 1 96 ? -5.710 -3.936 -1.830 1.00 82.06 96 GLY A C 1
ATOM 676 O O . GLY A 1 96 ? -5.924 -3.645 -0.654 1.00 82.06 96 GLY A O 1
ATOM 677 N N . LEU A 1 97 ? -6.341 -4.950 -2.430 1.00 88.81 97 LEU A N 1
ATOM 678 C CA . LEU A 1 97 ? -7.338 -5.789 -1.756 1.00 88.81 97 LEU A CA 1
ATOM 679 C C . LEU A 1 97 ? -6.722 -6.623 -0.629 1.00 88.81 97 LEU A C 1
ATOM 681 O O . LEU A 1 97 ? -7.288 -6.695 0.461 1.00 88.81 97 LEU A O 1
ATOM 685 N N . ALA A 1 98 ? -5.548 -7.212 -0.856 1.00 90.00 98 ALA A N 1
ATOM 686 C CA . ALA A 1 98 ? -4.825 -7.956 0.168 1.00 90.00 98 ALA A CA 1
ATOM 687 C C . ALA A 1 98 ? -4.452 -7.052 1.354 1.00 90.00 98 ALA A C 1
ATOM 689 O O . ALA A 1 98 ? -4.684 -7.422 2.505 1.00 90.00 98 ALA A O 1
ATOM 690 N N . ALA A 1 99 ? -3.951 -5.842 1.082 1.00 87.00 99 ALA A N 1
ATOM 691 C CA . ALA A 1 99 ? -3.643 -4.847 2.105 1.00 87.00 99 ALA A CA 1
ATOM 692 C C . ALA A 1 99 ? -4.896 -4.423 2.887 1.00 87.00 99 ALA A C 1
ATOM 694 O O . ALA A 1 99 ? -4.848 -4.325 4.113 1.00 87.00 99 ALA A O 1
ATOM 695 N N . LEU A 1 100 ? -6.030 -4.236 2.204 1.00 90.19 100 LEU A N 1
ATOM 696 C CA . LEU A 1 100 ? -7.308 -3.915 2.837 1.00 90.19 100 LEU A CA 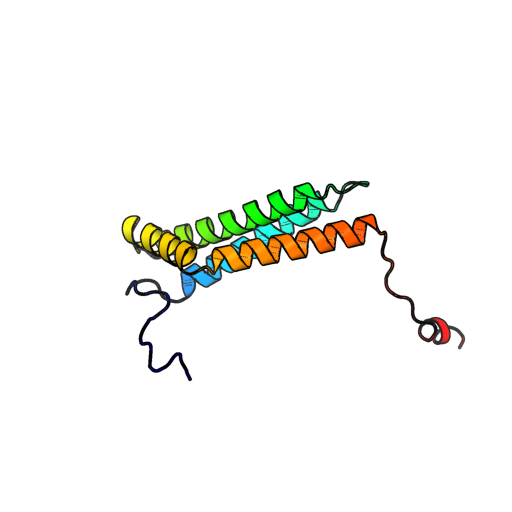1
ATOM 697 C C . LEU A 1 100 ? -7.747 -5.014 3.809 1.00 90.19 100 LEU A C 1
ATOM 699 O O . LEU A 1 100 ? -8.040 -4.727 4.970 1.00 90.19 100 LEU A O 1
ATOM 703 N N . VAL A 1 101 ? -7.753 -6.271 3.353 1.00 92.31 101 VAL A N 1
ATOM 704 C CA . VAL A 1 101 ? -8.148 -7.430 4.167 1.00 92.31 101 VAL A CA 1
ATOM 705 C C . VAL A 1 101 ? -7.201 -7.603 5.353 1.00 92.31 101 VAL A C 1
ATOM 707 O O . VAL A 1 101 ? -7.657 -7.741 6.488 1.00 92.31 101 VAL A O 1
ATOM 710 N N . ALA A 1 102 ? -5.889 -7.531 5.127 1.00 90.62 102 ALA A N 1
ATOM 711 C CA . ALA A 1 102 ? -4.889 -7.670 6.181 1.00 90.62 102 ALA A CA 1
ATOM 712 C C . ALA A 1 102 ? -5.001 -6.557 7.237 1.00 90.62 102 ALA A C 1
ATOM 714 O O . ALA A 1 102 ? -5.003 -6.837 8.438 1.00 90.62 102 ALA A O 1
ATOM 715 N N . ALA A 1 103 ? -5.150 -5.299 6.810 1.00 86.25 103 ALA A N 1
ATOM 716 C CA . ALA A 1 103 ? -5.326 -4.169 7.718 1.00 86.25 103 ALA A CA 1
ATOM 717 C C . ALA A 1 103 ? -6.639 -4.272 8.507 1.00 86.25 103 ALA A C 1
ATOM 719 O O . ALA A 1 103 ? -6.666 -3.998 9.708 1.00 86.25 103 ALA A O 1
ATOM 720 N N . TRP A 1 104 ? -7.721 -4.706 7.857 1.00 91.38 104 TRP A N 1
ATOM 721 C CA . TRP A 1 104 ? -9.009 -4.918 8.510 1.00 91.38 104 TRP A CA 1
ATOM 722 C C . TRP A 1 104 ? -8.931 -5.996 9.595 1.00 91.38 104 TRP A C 1
ATOM 724 O O . TRP A 1 104 ? -9.367 -5.751 10.721 1.00 91.38 104 TRP A O 1
ATOM 734 N N . ILE A 1 105 ? -8.302 -7.139 9.301 1.00 88.06 105 ILE A N 1
ATOM 735 C CA . ILE A 1 105 ? -8.071 -8.216 10.274 1.00 88.06 105 ILE A CA 1
ATOM 736 C C . ILE A 1 105 ? -7.200 -7.719 11.435 1.00 88.06 105 ILE A C 1
ATOM 738 O O . ILE A 1 105 ? -7.545 -7.943 12.595 1.00 88.06 105 ILE A O 1
ATOM 742 N N . GLY A 1 106 ? -6.115 -6.989 11.157 1.00 84.44 106 GLY A N 1
ATOM 743 C CA . GLY A 1 106 ? -5.252 -6.418 12.197 1.00 84.44 106 GLY A CA 1
ATOM 744 C C . GLY A 1 106 ? -6.000 -5.465 13.138 1.00 84.44 106 GLY A C 1
ATOM 745 O O . GLY A 1 106 ? -5.850 -5.537 14.361 1.00 84.44 106 GLY A O 1
ATOM 746 N N . ILE A 1 107 ? -6.870 -4.612 12.587 1.00 86.50 107 ILE A N 1
ATOM 747 C CA . ILE A 1 107 ? -7.747 -3.732 13.371 1.00 86.50 107 ILE A CA 1
ATOM 748 C C . ILE A 1 107 ? -8.765 -4.551 14.179 1.00 86.50 107 ILE A C 1
ATOM 750 O O . ILE A 1 107 ? -8.973 -4.259 15.359 1.00 86.50 107 ILE A O 1
ATOM 754 N N . ALA A 1 108 ? -9.376 -5.578 13.579 1.00 85.69 108 ALA A N 1
ATOM 755 C CA . ALA A 1 108 ? -10.365 -6.432 14.230 1.00 85.69 108 ALA A CA 1
ATOM 756 C C . ALA A 1 108 ? -9.770 -7.176 15.433 1.00 85.69 108 ALA A C 1
ATOM 758 O O . ALA A 1 108 ? -10.325 -7.075 16.525 1.00 85.69 108 ALA A O 1
ATOM 759 N N . LEU A 1 109 ? -8.609 -7.823 15.270 1.00 85.50 109 LEU A N 1
ATOM 760 C CA . LEU A 1 109 ? -7.890 -8.526 16.343 1.00 85.50 109 LEU A CA 1
ATOM 761 C C . LEU A 1 109 ? -7.579 -7.606 17.525 1.00 85.50 109 LEU A C 1
ATOM 763 O O . LEU A 1 109 ? -7.768 -7.966 18.690 1.00 85.50 109 LEU A O 1
ATOM 767 N N . ARG A 1 110 ? -7.137 -6.380 17.234 1.00 83.62 110 ARG A N 1
ATOM 768 C CA . ARG A 1 110 ? -6.833 -5.408 18.281 1.00 83.62 110 ARG A CA 1
ATOM 769 C C . ARG A 1 110 ? -8.083 -4.914 18.998 1.00 83.62 110 ARG A C 1
ATOM 771 O O . ARG A 1 110 ? -8.045 -4.666 20.202 1.00 83.62 110 ARG A O 1
ATOM 778 N N . ARG A 1 111 ? -9.192 -4.770 18.273 1.00 81.56 111 ARG A N 1
ATOM 779 C CA . ARG A 1 111 ? -10.463 -4.309 18.836 1.00 81.56 111 ARG A CA 1
ATOM 780 C C . ARG A 1 111 ? -11.135 -5.382 19.692 1.00 81.56 111 ARG A C 1
ATOM 782 O O . ARG A 1 111 ? -11.713 -5.041 20.719 1.00 81.56 111 ARG A O 1
ATOM 789 N N . THR A 1 112 ? -11.026 -6.652 19.306 1.00 84.19 112 THR A N 1
ATOM 790 C CA . THR A 1 112 ? -11.553 -7.792 20.072 1.00 84.19 112 THR A CA 1
ATOM 791 C C . THR A 1 112 ? -10.684 -8.161 21.271 1.00 84.19 112 THR A C 1
ATOM 793 O O . THR A 1 112 ? -11.099 -8.997 22.067 1.00 84.19 112 THR A O 1
ATOM 796 N N . ARG A 1 113 ? -9.503 -7.537 21.428 1.00 73.62 113 ARG A N 1
ATOM 797 C CA . ARG A 1 113 ? -8.486 -7.927 22.419 1.00 73.62 113 ARG A CA 1
ATOM 798 C C . ARG A 1 113 ? -8.225 -9.433 22.372 1.00 73.62 113 ARG A C 1
ATOM 800 O O . ARG A 1 113 ? -8.078 -10.054 23.422 1.00 73.62 113 ARG A O 1
ATOM 807 N N . ALA A 1 114 ? -8.213 -10.009 21.166 1.00 73.25 114 ALA A N 1
ATOM 808 C CA . ALA A 1 114 ? -7.951 -11.426 20.986 1.00 73.25 114 ALA A CA 1
ATOM 809 C C . ALA A 1 114 ? -6.606 -11.748 21.648 1.00 73.25 114 ALA A C 1
ATOM 811 O O . ALA A 1 114 ? -5.554 -11.283 21.204 1.00 73.25 114 ALA A O 1
ATOM 812 N N . GLN A 1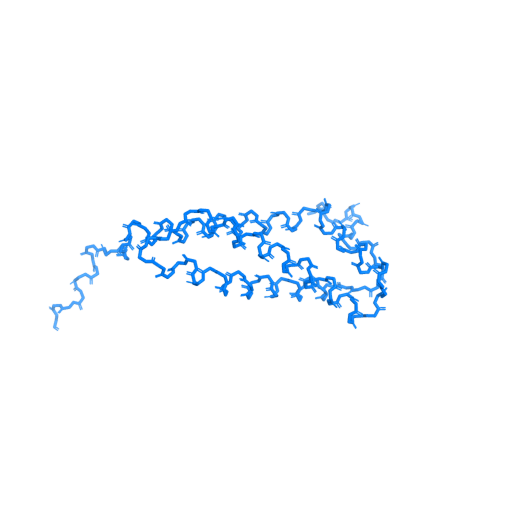 115 ? -6.658 -12.464 22.768 1.00 71.19 115 GLN A N 1
ATOM 813 C CA . GLN A 1 115 ? -5.456 -12.948 23.421 1.00 71.19 115 GLN A CA 1
ATOM 814 C C . GLN A 1 115 ? -4.884 -14.095 22.595 1.00 71.19 115 GLN A C 1
ATOM 816 O O . GLN A 1 115 ? -5.599 -14.751 21.831 1.00 71.19 115 GLN A O 1
ATOM 821 N N . LYS A 1 116 ? -3.576 -14.322 22.740 1.00 74.06 116 LYS A N 1
ATOM 822 C CA . LYS A 1 116 ? -2.943 -15.522 22.198 1.00 74.06 116 LYS A CA 1
ATOM 823 C C . LYS A 1 116 ? -3.747 -16.726 22.715 1.00 74.06 116 LYS A C 1
ATOM 825 O O . LYS A 1 116 ? -3.986 -16.764 23.922 1.00 74.06 116 LYS A O 1
ATOM 830 N N . PRO A 1 117 ? -4.210 -17.643 21.849 1.00 74.31 117 PRO A N 1
ATOM 831 C CA . PRO A 1 117 ? -4.934 -18.819 22.307 1.00 74.31 117 PRO A CA 1
ATOM 832 C C . PRO A 1 117 ? -4.024 -19.580 23.271 1.00 74.31 117 PRO A C 1
ATOM 834 O O . PRO A 1 117 ? -2.961 -20.040 22.864 1.00 74.31 117 PRO A O 1
ATOM 837 N N . GLN A 1 118 ? -4.417 -19.607 24.544 1.00 79.94 118 GLN A N 1
ATOM 838 C CA . GLN A 1 118 ? -3.768 -20.396 25.580 1.00 79.94 118 GLN A CA 1
ATOM 839 C C . GLN A 1 118 ? -4.436 -21.755 25.559 1.00 79.94 118 GLN A C 1
ATOM 841 O O . GLN A 1 118 ? -5.651 -21.863 25.756 1.00 79.94 118 GLN A O 1
ATOM 846 N N . TRP A 1 119 ? -3.665 -22.780 25.232 1.00 78.50 119 TRP A N 1
ATOM 847 C CA . TRP A 1 119 ? -4.206 -24.124 25.180 1.00 78.50 119 TRP A CA 1
ATOM 848 C C . TRP A 1 119 ? -4.018 -24.817 26.530 1.00 78.50 119 TRP A C 1
ATOM 850 O O . TRP A 1 119 ? -2.945 -24.699 27.114 1.00 78.50 119 TRP A O 1
ATOM 860 N N . PRO A 1 120 ? -4.989 -25.617 27.013 1.00 78.12 120 PRO A N 1
ATOM 861 C CA . PRO A 1 120 ? -4.929 -26.242 28.344 1.00 78.12 120 PRO A CA 1
ATOM 862 C C . PRO A 1 120 ? -3.734 -27.179 28.589 1.00 78.12 120 PRO A C 1
ATOM 864 O O . PRO A 1 120 ? -3.562 -27.696 29.689 1.00 78.12 120 PRO A O 1
ATOM 867 N N . TRP A 1 121 ? -2.954 -27.495 27.555 1.00 82.00 121 TRP A N 1
ATOM 868 C CA . TRP A 1 121 ? -1.733 -28.289 27.660 1.00 82.00 121 TRP A CA 1
ATOM 869 C C . TRP A 1 121 ? -0.458 -27.447 27.806 1.00 82.00 121 TRP A C 1
ATOM 871 O O . TRP A 1 121 ? 0.576 -28.022 28.122 1.00 82.00 121 TRP A O 1
ATOM 881 N N . GLU A 1 122 ? -0.510 -26.127 27.596 1.00 78.38 122 GLU A N 1
ATOM 882 C CA . GLU A 1 122 ? 0.637 -25.218 27.762 1.00 78.38 122 GLU A CA 1
ATOM 883 C C . GLU A 1 122 ? 0.953 -24.955 29.246 1.00 78.38 122 GLU A C 1
ATOM 885 O O . GLU A 1 122 ? 2.115 -24.762 29.593 1.00 78.38 122 GLU A O 1
ATOM 890 N N . ASP A 1 123 ? -0.046 -25.053 30.128 1.00 70.31 123 ASP A N 1
ATOM 891 C CA . ASP A 1 123 ? 0.112 -24.838 31.575 1.00 70.31 123 ASP A CA 1
ATOM 892 C C . ASP A 1 123 ? 0.750 -26.030 32.313 1.00 70.31 123 ASP A C 1
ATOM 894 O O . ASP A 1 123 ? 1.168 -25.893 33.456 1.00 70.31 123 ASP A O 1
ATOM 898 N N . ARG A 1 124 ? 0.883 -27.204 31.675 1.00 64.38 124 ARG A N 1
ATOM 899 C CA . ARG A 1 124 ? 1.457 -28.405 32.322 1.00 64.38 124 ARG A CA 1
ATOM 900 C C . ARG A 1 124 ? 2.987 -28.445 32.343 1.00 64.38 124 ARG A C 1
ATOM 902 O O . ARG A 1 124 ? 3.552 -29.415 32.829 1.00 64.38 124 ARG A O 1
ATOM 909 N N . ALA A 1 125 ? 3.656 -27.436 31.789 1.00 62.47 125 ALA A N 1
ATOM 910 C CA . ALA A 1 125 ? 5.115 -27.402 31.671 1.00 62.47 125 ALA A CA 1
ATOM 911 C C . ALA A 1 125 ? 5.824 -26.677 32.837 1.00 62.47 125 ALA A C 1
ATOM 913 O O . ALA A 1 125 ? 7.032 -26.472 32.761 1.00 62.47 125 ALA A O 1
ATOM 914 N N . GLY A 1 126 ? 5.089 -26.245 33.873 1.00 58.28 126 GLY A N 1
ATOM 915 C CA . GLY A 1 126 ? 5.616 -25.435 34.983 1.00 58.28 126 GLY A CA 1
ATOM 916 C C . GLY A 1 126 ? 5.627 -26.096 36.366 1.00 58.28 126 GLY A C 1
ATOM 917 O O . GLY A 1 126 ? 6.027 -25.431 37.318 1.00 58.28 126 GLY A O 1
ATOM 918 N N . ASP A 1 127 ? 5.216 -27.363 36.480 1.00 59.34 127 ASP A N 1
ATOM 919 C CA . ASP A 1 127 ? 5.036 -28.064 37.763 1.00 59.34 127 ASP A CA 1
ATOM 920 C C . ASP A 1 127 ? 6.119 -29.145 38.015 1.00 59.34 127 ASP A C 1
ATOM 922 O O . ASP A 1 127 ? 5.808 -30.222 38.529 1.00 59.34 127 ASP A O 1
ATOM 926 N N . GLU A 1 128 ? 7.381 -28.880 37.647 1.00 52.50 128 GLU A N 1
ATOM 927 C CA . GLU A 1 128 ? 8.550 -29.721 37.993 1.00 52.50 128 GLU A CA 1
ATOM 928 C C . GLU A 1 128 ? 9.624 -28.937 38.761 1.00 52.50 128 GLU A C 1
ATOM 930 O O . GLU A 1 128 ? 10.048 -27.861 38.277 1.00 52.50 128 GLU A O 1
#

Radius of gyration: 20.21 Å; chains: 1; bounding box: 29×39×63 Å

Foldseek 3Di:
DVCPVPPDDLQPQPQAPCFLQVQLQVQLVVLLVVQLVVLLPDLQRDLCSLLVSLVSSLVSSLVSSLVSCVVSVVDNVSSVVRSVSCVVVCVSVVSSVVSSVVSNVSNVCSNVVPDDDDDPVVVVPPDD

pLDDT: mean 76.86, std 13.77, range [43.09, 95.5]

Secondary structure (DSSP, 8-state):
-TTTT----S---TT--SHHHHHHHHHHHHHHHHHHHHHT-SSS--TTHHHHHHHHHHHHHHHHHHHHHHHTT-HHHHHHHHHHHHHHTSHHHHHHHHHHHHHHHHHHHHHTT------TTTGGGS--